Protein AF-A0A1Y2T6R1-F1 (afdb_monomer_lite)

Structure (mmCIF, N/CA/C/O backbone):
data_AF-A0A1Y2T6R1-F1
#
_entry.id   AF-A0A1Y2T6R1-F1
#
loop_
_atom_site.group_PDB
_atom_site.id
_atom_site.type_symbol
_atom_site.label_atom_id
_atom_site.label_alt_id
_atom_site.label_comp_id
_atom_site.label_asym_id
_atom_site.label_entity_id
_atom_site.label_seq_id
_atom_site.pdbx_PDB_ins_code
_atom_site.Cartn_x
_atom_site.Cartn_y
_atom_site.Cartn_z
_atom_site.occupancy
_atom_site.B_iso_or_equiv
_atom_site.auth_seq_id
_atom_site.auth_comp_id
_atom_site.auth_asym_id
_atom_site.auth_atom_id
_atom_site.pdbx_PDB_model_num
ATOM 1 N N . MET A 1 1 ? 5.735 -2.451 0.780 1.00 89.56 1 MET A N 1
ATOM 2 C CA . MET A 1 1 ? 5.004 -1.271 1.290 1.00 89.56 1 MET A CA 1
ATOM 3 C C . MET A 1 1 ? 5.163 -1.258 2.793 1.00 89.56 1 MET A C 1
ATOM 5 O O . MET A 1 1 ? 5.320 -2.333 3.356 1.00 89.56 1 MET A O 1
ATOM 9 N N . VAL A 1 2 ? 5.166 -0.090 3.422 1.00 95.00 2 VAL A N 1
ATOM 10 C CA . VAL A 1 2 ? 5.354 0.061 4.871 1.00 95.00 2 VAL A CA 1
ATOM 11 C C . VAL A 1 2 ? 4.473 1.186 5.403 1.00 95.00 2 VAL A C 1
ATOM 13 O O . VAL A 1 2 ? 4.081 2.074 4.646 1.00 95.00 2 VAL A O 1
ATOM 16 N N . ARG A 1 3 ? 4.182 1.149 6.702 1.00 96.81 3 ARG A N 1
ATOM 17 C CA . ARG A 1 3 ? 3.617 2.287 7.428 1.00 96.81 3 ARG A CA 1
ATOM 18 C C . ARG A 1 3 ? 4.746 3.269 7.752 1.00 96.81 3 ARG A C 1
ATOM 20 O O . ARG A 1 3 ? 5.763 2.858 8.306 1.00 96.81 3 ARG A O 1
ATOM 27 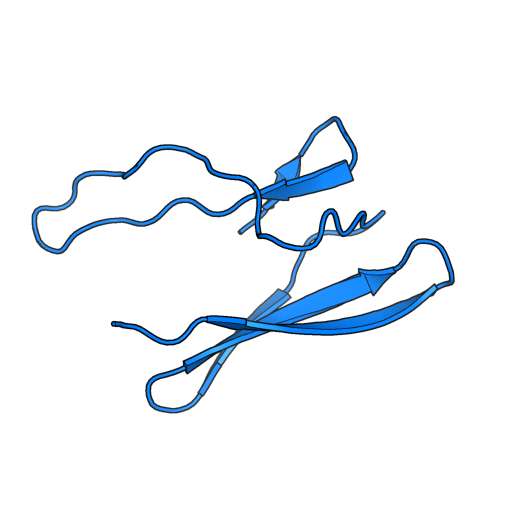N N . GLY A 1 4 ? 4.574 4.537 7.400 1.00 97.06 4 GLY A N 1
ATOM 28 C CA . GLY A 1 4 ? 5.487 5.620 7.764 1.00 97.06 4 GLY A CA 1
ATOM 29 C C . GLY A 1 4 ? 5.290 6.102 9.204 1.00 97.06 4 GLY A C 1
ATOM 30 O O . GLY A 1 4 ? 4.339 5.721 9.888 1.00 97.06 4 GLY A O 1
ATOM 31 N N . THR A 1 5 ? 6.177 6.983 9.665 1.00 96.75 5 THR A N 1
ATOM 32 C CA . THR A 1 5 ? 6.072 7.632 10.988 1.00 96.75 5 THR A CA 1
ATOM 33 C C . THR A 1 5 ? 4.904 8.613 11.083 1.00 96.75 5 THR A C 1
ATOM 35 O O . THR A 1 5 ? 4.454 8.916 12.179 1.00 96.75 5 THR A O 1
ATOM 38 N N . ASN A 1 6 ? 4.394 9.076 9.942 1.00 96.94 6 ASN A N 1
ATOM 39 C CA . ASN A 1 6 ? 3.197 9.906 9.820 1.00 96.94 6 ASN A CA 1
ATOM 40 C C . ASN A 1 6 ? 1.924 9.078 9.555 1.00 96.94 6 ASN A C 1
ATOM 42 O O . ASN A 1 6 ? 0.936 9.618 9.069 1.00 96.94 6 ASN A O 1
ATOM 46 N N . ASP A 1 7 ? 1.962 7.762 9.757 1.00 97.75 7 ASP A N 1
ATOM 47 C CA . ASP A 1 7 ? 0.855 6.821 9.520 1.00 97.75 7 ASP A CA 1
ATOM 48 C C . ASP A 1 7 ? 0.460 6.646 8.046 1.00 97.75 7 ASP A C 1
ATOM 50 O O . ASP A 1 7 ? -0.463 5.889 7.738 1.00 97.75 7 ASP A O 1
ATOM 54 N N . GLY A 1 8 ? 1.165 7.314 7.129 1.00 97.06 8 GLY A N 1
ATOM 55 C CA . GLY A 1 8 ? 0.988 7.156 5.691 1.00 97.06 8 GLY A CA 1
ATOM 56 C C . GLY A 1 8 ? 1.482 5.796 5.210 1.00 97.06 8 GLY A C 1
ATOM 57 O O . GLY A 1 8 ? 2.310 5.137 5.846 1.00 97.06 8 GLY A O 1
ATOM 58 N N . ILE A 1 9 ? 0.980 5.371 4.058 1.00 95.88 9 ILE A N 1
ATOM 59 C CA . ILE A 1 9 ? 1.362 4.108 3.432 1.00 95.88 9 ILE A CA 1
ATOM 60 C C . ILE A 1 9 ? 2.392 4.416 2.349 1.00 95.88 9 ILE A C 1
ATOM 62 O O . ILE A 1 9 ? 2.091 5.122 1.393 1.00 95.88 9 ILE A O 1
ATOM 66 N N . PHE A 1 10 ? 3.593 3.855 2.457 1.00 95.38 10 PHE A N 1
ATOM 67 C CA . PHE A 1 10 ? 4.684 4.112 1.517 1.00 95.38 10 PHE A CA 1
ATOM 68 C C . PHE A 1 10 ? 5.046 2.868 0.718 1.00 95.38 10 PHE A C 1
ATOM 70 O O . PHE A 1 10 ? 5.043 1.738 1.221 1.00 95.38 10 PHE A O 1
ATOM 77 N N . LEU A 1 11 ? 5.404 3.074 -0.543 1.00 92.25 11 LEU A N 1
ATOM 78 C CA . LEU A 1 11 ? 5.884 2.044 -1.449 1.00 92.25 11 LEU A CA 1
ATOM 79 C C . LEU A 1 11 ? 7.267 2.427 -1.982 1.00 92.25 11 LEU A C 1
ATOM 81 O O . LEU A 1 11 ? 7.554 3.595 -2.215 1.00 92.25 11 LEU A O 1
ATOM 85 N N . ASN A 1 12 ? 8.114 1.426 -2.186 1.00 93.62 12 ASN A N 1
ATOM 86 C CA . ASN A 1 12 ? 9.371 1.561 -2.908 1.00 93.62 12 ASN A CA 1
ATOM 87 C C . ASN A 1 12 ? 9.427 0.428 -3.931 1.00 93.62 12 ASN A C 1
ATOM 89 O O . ASN A 1 12 ? 8.933 -0.676 -3.673 1.00 93.62 12 ASN A O 1
ATOM 93 N N . VAL A 1 13 ? 9.948 0.721 -5.114 1.00 90.44 13 VAL A N 1
ATOM 94 C CA . VAL A 1 13 ? 9.900 -0.172 -6.268 1.00 90.44 13 VAL A CA 1
ATOM 95 C C . VAL A 1 13 ? 11.314 -0.423 -6.719 1.00 90.44 13 VAL A C 1
ATOM 97 O O . VAL A 1 13 ? 12.058 0.518 -6.964 1.00 90.44 13 VAL A O 1
ATOM 100 N N . ARG A 1 14 ? 11.668 -1.697 -6.844 1.00 93.25 14 ARG A N 1
ATOM 101 C CA . ARG A 1 14 ? 12.933 -2.089 -7.443 1.00 93.25 14 ARG A CA 1
ATOM 102 C C . ARG A 1 14 ? 12.728 -2.337 -8.931 1.00 93.25 14 ARG A C 1
ATOM 104 O O . ARG A 1 14 ? 11.836 -3.105 -9.301 1.00 93.25 14 ARG A O 1
ATOM 111 N N . ASP A 1 15 ? 13.516 -1.675 -9.764 1.00 91.56 15 ASP A N 1
ATOM 112 C CA . ASP A 1 15 ? 13.524 -1.903 -11.206 1.00 91.56 15 ASP A CA 1
ATOM 113 C C . ASP A 1 15 ? 14.243 -3.231 -11.561 1.00 91.56 15 ASP A C 1
ATOM 115 O O . ASP A 1 15 ? 14.883 -3.848 -10.698 1.00 91.56 15 ASP A O 1
ATOM 119 N N . PRO A 1 16 ? 14.160 -3.712 -12.818 1.00 93.38 16 PRO A N 1
ATOM 120 C CA . PRO A 1 16 ? 14.854 -4.933 -13.239 1.00 93.38 16 PRO A CA 1
ATOM 121 C C . PRO A 1 16 ? 16.387 -4.857 -13.166 1.00 93.38 16 PRO A C 1
ATOM 123 O O . PRO A 1 16 ? 17.040 -5.895 -13.116 1.00 93.38 16 PRO A O 1
ATOM 126 N N . ARG A 1 17 ? 16.967 -3.649 -13.153 1.00 95.75 17 ARG A N 1
ATOM 127 C CA . ARG A 1 17 ? 18.415 -3.409 -13.002 1.00 95.75 17 ARG A CA 1
ATOM 128 C C . ARG A 1 17 ? 18.844 -3.393 -11.534 1.00 95.75 17 ARG A C 1
ATOM 130 O O . ARG A 1 17 ? 20.026 -3.277 -11.227 1.00 95.75 17 ARG A O 1
ATOM 137 N N . GLY A 1 18 ? 17.885 -3.536 -10.627 1.00 95.56 18 GLY A N 1
ATOM 138 C CA . GLY A 1 18 ? 18.098 -3.637 -9.202 1.00 95.56 18 GLY A CA 1
ATOM 139 C C . GLY A 1 18 ? 18.109 -2.312 -8.446 1.00 95.56 18 GLY A C 1
ATOM 140 O O . GLY A 1 18 ? 18.412 -2.339 -7.251 1.00 95.56 18 GLY A O 1
ATOM 141 N N . GLN A 1 19 ? 17.763 -1.200 -9.095 1.00 97.31 19 GLN A N 1
ATOM 142 C CA . GLN A 1 19 ? 17.709 0.131 -8.494 1.00 97.31 19 GLN A CA 1
ATOM 143 C C . GLN A 1 19 ? 16.371 0.369 -7.801 1.00 97.31 19 GLN A C 1
ATOM 145 O O . GLN A 1 19 ? 15.316 0.000 -8.316 1.00 97.31 19 GLN A O 1
ATOM 150 N N . TRP A 1 20 ? 16.411 0.997 -6.629 1.00 95.56 20 TRP A N 1
ATOM 151 C CA . TRP A 1 20 ? 15.212 1.422 -5.912 1.00 95.56 20 TRP A CA 1
ATOM 152 C C . TRP A 1 20 ? 14.760 2.799 -6.397 1.00 95.56 20 TRP A C 1
ATOM 154 O O . TRP A 1 20 ? 15.572 3.710 -6.517 1.00 95.56 20 TRP A O 1
ATOM 164 N N . SER A 1 21 ? 13.455 2.973 -6.602 1.00 93.88 21 SER A N 1
ATOM 165 C CA . SER A 1 21 ? 12.850 4.250 -7.002 1.00 93.88 21 SER A CA 1
ATOM 166 C C . SER A 1 21 ? 12.881 5.325 -5.910 1.00 93.88 21 SER A C 1
ATOM 168 O O . SER A 1 21 ? 12.539 6.473 -6.175 1.00 93.88 21 SER A O 1
ATOM 170 N N . GLY A 1 22 ? 13.217 4.947 -4.674 1.00 96.81 22 GLY A N 1
ATOM 171 C CA . GLY A 1 22 ? 12.948 5.751 -3.487 1.00 96.81 22 GLY A CA 1
ATOM 172 C C . GLY A 1 22 ? 11.529 5.523 -2.960 1.00 96.81 22 GLY A C 1
ATOM 173 O O . GLY A 1 22 ? 10.688 4.894 -3.611 1.00 96.81 22 GLY A O 1
ATOM 174 N N . TRP A 1 23 ? 11.281 5.995 -1.738 1.00 95.50 23 TRP A N 1
ATOM 175 C CA . TRP A 1 23 ? 9.978 5.874 -1.088 1.00 95.50 23 TRP A CA 1
ATOM 176 C C . TRP A 1 23 ? 9.002 6.916 -1.629 1.00 95.50 23 TRP A C 1
ATOM 178 O O . TRP A 1 23 ? 9.313 8.102 -1.691 1.00 95.50 23 TRP A O 1
ATOM 188 N N . THR A 1 24 ? 7.797 6.480 -1.975 1.00 95.12 24 THR A N 1
ATOM 189 C CA . THR A 1 24 ? 6.698 7.356 -2.388 1.00 95.12 24 THR A CA 1
ATOM 190 C C . THR A 1 24 ? 5.433 6.961 -1.642 1.00 95.12 24 THR A C 1
ATOM 192 O O . THR A 1 24 ? 5.181 5.772 -1.425 1.00 95.12 24 THR A O 1
ATOM 195 N N . GLU A 1 25 ? 4.646 7.949 -1.224 1.00 94.81 25 GLU A N 1
ATOM 196 C CA . GLU A 1 25 ? 3.350 7.703 -0.593 1.00 94.81 25 GLU A CA 1
ATOM 197 C C . GLU A 1 25 ? 2.380 7.083 -1.612 1.00 94.81 25 GLU A C 1
ATOM 199 O O . GLU A 1 25 ? 2.330 7.477 -2.780 1.00 94.81 25 GLU A O 1
ATOM 204 N N . VAL A 1 26 ? 1.627 6.072 -1.183 1.00 92.81 26 VAL A N 1
ATOM 205 C CA . VAL A 1 26 ? 0.550 5.483 -1.979 1.00 92.81 26 VAL A CA 1
ATOM 206 C C . VAL A 1 26 ? -0.542 6.549 -2.162 1.00 92.81 26 VAL A C 1
ATOM 208 O O . VAL A 1 26 ? -0.990 7.126 -1.169 1.00 92.81 26 VAL A O 1
ATOM 211 N N . PRO A 1 27 ? -1.005 6.819 -3.399 1.00 90.25 27 PRO A N 1
ATOM 212 C CA . PRO A 1 27 ? -2.062 7.799 -3.639 1.00 90.25 27 PRO A CA 1
ATOM 213 C C . PRO A 1 27 ? -3.344 7.501 -2.851 1.00 90.25 27 PRO A C 1
ATOM 215 O O . PRO A 1 27 ? -3.690 6.341 -2.631 1.00 90.25 27 PRO A O 1
ATOM 218 N N . GLY A 1 28 ? -4.070 8.556 -2.474 1.00 88.81 28 GLY A N 1
ATOM 219 C CA . GLY A 1 28 ? -5.330 8.460 -1.723 1.00 88.81 28 GLY A CA 1
ATOM 220 C C . GLY A 1 28 ? -5.240 8.897 -0.260 1.00 88.81 28 GLY A C 1
ATOM 221 O O . GLY A 1 28 ? -6.249 8.846 0.431 1.00 88.81 28 GLY A O 1
ATOM 222 N N . GLN A 1 29 ? -4.062 9.337 0.208 1.00 92.06 29 GLN A N 1
ATOM 223 C CA . GLN A 1 29 ? -3.851 9.913 1.550 1.00 92.06 29 GLN A CA 1
ATOM 224 C C . GLN A 1 29 ? -4.309 9.001 2.708 1.00 92.06 29 GLN A C 1
ATOM 226 O O . GLN A 1 29 ? -4.608 9.470 3.807 1.00 92.06 29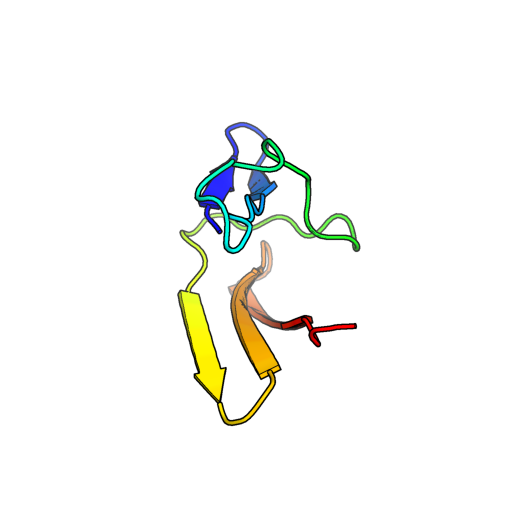 GLN A O 1
ATOM 231 N N . GLY A 1 30 ? -4.355 7.687 2.465 1.00 93.12 30 GLY A N 1
ATOM 232 C CA . GLY A 1 30 ? -4.791 6.700 3.444 1.00 93.12 30 GLY A CA 1
ATOM 233 C C . GLY A 1 30 ? -3.837 6.623 4.633 1.00 93.12 30 GLY A C 1
ATOM 234 O O . GLY A 1 30 ? -2.617 6.550 4.464 1.00 93.12 30 GLY A O 1
ATOM 235 N N . ARG A 1 31 ? -4.406 6.598 5.839 1.00 96.75 31 ARG A N 1
ATOM 236 C CA . ARG A 1 31 ? -3.678 6.388 7.092 1.00 96.75 31 ARG A CA 1
ATOM 237 C C . ARG A 1 31 ? -3.993 5.013 7.648 1.00 96.75 31 ARG A C 1
ATOM 239 O O . ARG A 1 31 ? -5.120 4.533 7.539 1.00 96.75 31 ARG A O 1
ATOM 246 N N . THR A 1 32 ? -3.001 4.381 8.260 1.00 97.25 32 THR A N 1
ATOM 247 C CA . THR A 1 32 ? -3.190 3.084 8.907 1.00 97.25 32 THR A CA 1
ATOM 248 C C . THR A 1 32 ? -2.452 3.024 10.241 1.00 97.25 32 THR A C 1
ATOM 250 O O . THR A 1 32 ? -1.293 3.429 10.318 1.00 97.25 32 THR A O 1
ATOM 253 N N . PRO A 1 33 ? -3.069 2.499 11.316 1.00 97.44 33 PRO A N 1
ATOM 254 C CA . PRO A 1 33 ? -2.375 2.236 12.574 1.00 97.44 33 PRO A CA 1
ATOM 255 C C . PRO A 1 33 ? -1.552 0.935 12.536 1.00 97.44 33 PRO A C 1
ATOM 257 O O . PRO A 1 33 ? -0.883 0.611 13.511 1.00 97.44 33 PRO A O 1
ATOM 260 N N . SER A 1 34 ? -1.613 0.163 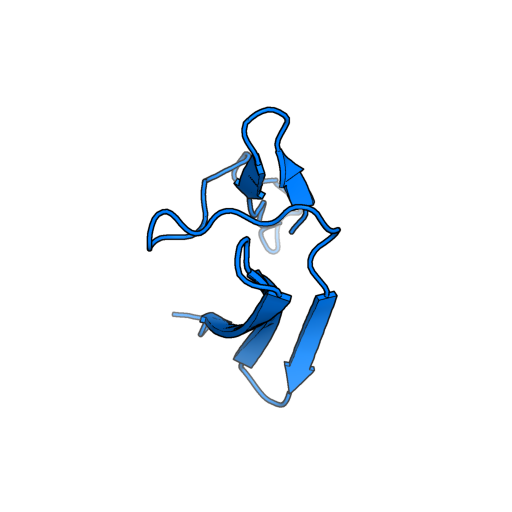11.446 1.00 96.69 34 SER A N 1
ATOM 261 C CA . SER A 1 34 ? -1.044 -1.185 11.350 1.00 96.69 34 SER A CA 1
ATOM 262 C C . SER A 1 34 ? -0.106 -1.324 10.150 1.00 96.69 34 SER A C 1
ATOM 264 O O . SER A 1 34 ? -0.124 -0.518 9.224 1.00 96.69 34 SER A O 1
ATOM 266 N N . GLY A 1 35 ? 0.730 -2.363 10.157 1.00 95.19 35 GLY A N 1
ATOM 267 C CA . GLY A 1 35 ? 1.523 -2.710 8.981 1.00 95.19 35 GLY A CA 1
ATOM 268 C C . GLY A 1 35 ? 0.621 -3.098 7.796 1.00 95.19 35 GLY A C 1
ATOM 269 O O . GLY A 1 35 ? -0.341 -3.842 8.000 1.00 95.19 35 GLY A O 1
ATOM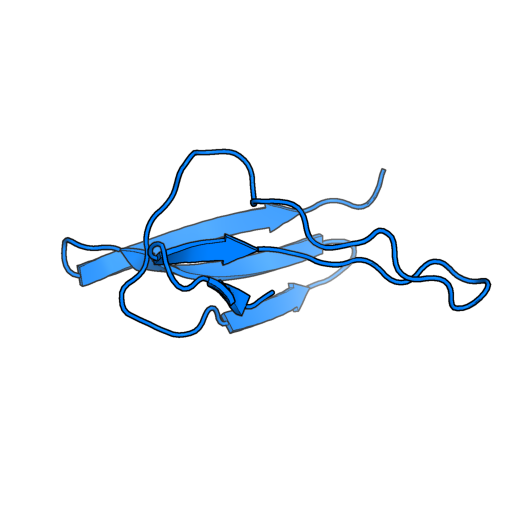 270 N N . PRO A 1 36 ? 0.903 -2.622 6.570 1.00 94.88 36 PRO A N 1
ATOM 271 C CA . PRO A 1 36 ? 0.188 -3.069 5.380 1.00 94.88 36 PRO A CA 1
ATOM 272 C C . PRO A 1 36 ? 0.488 -4.534 5.038 1.00 94.88 36 PRO A C 1
ATOM 274 O O . PRO A 1 36 ? 1.630 -4.975 5.166 1.00 94.88 36 PRO A O 1
ATOM 277 N N . SER A 1 37 ? -0.503 -5.252 4.501 1.00 95.75 37 SER A N 1
ATOM 278 C CA . SER A 1 37 ? -0.318 -6.590 3.919 1.00 95.75 37 SER A CA 1
ATOM 279 C C . SER A 1 37 ? -0.413 -6.535 2.394 1.00 95.75 37 SER A C 1
ATOM 281 O O . SER A 1 37 ? -1.380 -6.006 1.846 1.00 95.75 37 SER A O 1
ATOM 283 N N . GLY A 1 38 ? 0.607 -7.048 1.702 1.00 91.88 38 GLY A N 1
ATOM 284 C CA . GLY A 1 38 ? 0.673 -7.079 0.240 1.00 91.88 38 GLY A CA 1
ATOM 285 C C . GLY A 1 38 ? 0.510 -8.496 -0.300 1.00 91.88 38 GLY A C 1
ATOM 286 O O . GLY A 1 38 ? 1.239 -9.393 0.115 1.00 91.88 38 GLY A O 1
ATOM 287 N N . VAL A 1 39 ? -0.391 -8.686 -1.263 1.00 93.00 39 VAL A N 1
ATOM 288 C CA . VAL A 1 39 ? -0.622 -9.975 -1.929 1.00 93.00 39 VAL A CA 1
ATOM 289 C C . VAL A 1 39 ? -0.549 -9.782 -3.436 1.00 93.00 39 VAL A C 1
ATOM 291 O O . VAL A 1 39 ? -1.178 -8.884 -3.995 1.00 93.00 39 VAL A O 1
ATOM 294 N N . ARG A 1 40 ? 0.221 -10.631 -4.119 1.00 92.25 40 ARG A N 1
ATOM 295 C CA . ARG A 1 40 ? 0.209 -10.681 -5.581 1.00 92.25 40 ARG A CA 1
ATOM 296 C C . ARG A 1 40 ? -0.844 -11.679 -6.042 1.00 92.25 40 ARG A C 1
ATOM 298 O O . ARG A 1 40 ? -0.818 -12.831 -5.624 1.00 92.25 40 ARG A O 1
ATOM 305 N N . PHE A 1 41 ? -1.707 -11.247 -6.952 1.00 92.25 41 PHE A N 1
ATOM 306 C CA . PHE A 1 41 ? -2.643 -12.118 -7.649 1.00 92.25 41 PHE A CA 1
ATOM 307 C C . PHE A 1 41 ? -2.646 -11.737 -9.130 1.00 92.25 41 PHE A C 1
ATOM 309 O O . PHE A 1 41 ? -2.881 -10.579 -9.477 1.00 92.25 41 PHE A O 1
ATOM 316 N N . ALA A 1 42 ? -2.307 -12.701 -9.988 1.00 91.31 42 ALA A N 1
ATOM 317 C CA . ALA A 1 42 ? -2.025 -12.479 -11.406 1.00 91.31 42 ALA A CA 1
ATOM 318 C C . ALA A 1 42 ? -0.974 -11.360 -11.645 1.00 91.31 42 ALA A C 1
ATOM 320 O O . ALA A 1 42 ? 0.143 -11.388 -11.104 1.00 91.31 42 ALA A O 1
ATOM 321 N N . ASP A 1 43 ? -1.315 -10.380 -12.476 1.00 89.12 43 ASP A N 1
ATOM 322 C CA . ASP A 1 43 ? -0.508 -9.218 -12.855 1.00 89.12 43 ASP A CA 1
ATOM 323 C C . ASP A 1 43 ? -0.667 -8.024 -11.893 1.00 89.12 43 ASP A C 1
ATOM 325 O O . ASP A 1 43 ? -0.069 -6.964 -12.101 1.00 89.12 43 ASP A O 1
ATOM 329 N N . ARG A 1 44 ? -1.431 -8.200 -10.808 1.00 90.25 44 ARG A N 1
ATOM 330 C CA . ARG A 1 44 ? -1.796 -7.138 -9.867 1.00 90.25 44 ARG A CA 1
ATOM 331 C C . ARG A 1 44 ? -1.182 -7.355 -8.491 1.00 90.25 44 ARG A C 1
ATOM 333 O O . ARG A 1 44 ? -1.066 -8.477 -7.993 1.00 90.25 44 ARG A O 1
ATOM 340 N N . LEU A 1 45 ? -0.809 -6.246 -7.860 1.00 89.69 45 LEU A N 1
ATOM 341 C CA . LEU A 1 45 ? -0.441 -6.203 -6.450 1.00 89.69 45 LEU A CA 1
ATOM 342 C C . LEU A 1 45 ? -1.601 -5.591 -5.667 1.00 89.69 45 LEU A C 1
ATOM 344 O O . LEU A 1 45 ? -1.916 -4.415 -5.849 1.00 89.69 45 LEU A O 1
ATOM 348 N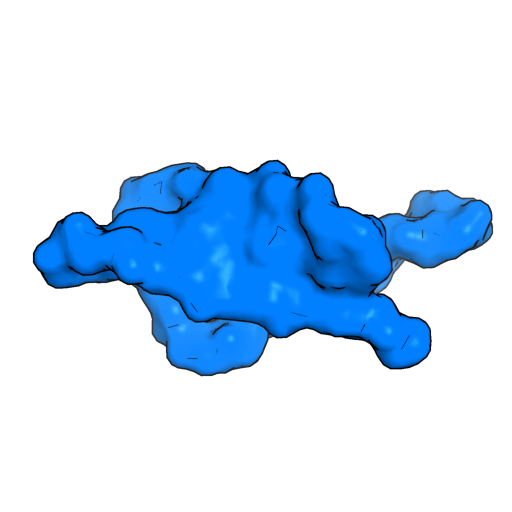 N . TYR A 1 46 ? -2.207 -6.390 -4.799 1.00 92.62 46 TYR A N 1
ATOM 349 C CA . TYR A 1 46 ? -3.231 -5.962 -3.860 1.00 92.62 46 TYR A CA 1
ATOM 350 C C . TYR A 1 46 ? -2.578 -5.556 -2.550 1.00 92.62 46 TYR A C 1
ATOM 352 O O . TYR A 1 46 ? -1.660 -6.218 -2.059 1.00 92.62 46 TYR A O 1
ATOM 360 N N . LEU A 1 47 ? -3.073 -4.467 -1.985 1.00 92.38 47 LEU A N 1
ATOM 361 C CA . LEU A 1 47 ? -2.724 -4.001 -0.660 1.00 92.38 47 LEU A CA 1
ATOM 362 C C . LEU A 1 47 ? -3.962 -4.067 0.224 1.00 92.38 47 LEU A C 1
ATOM 364 O O . LEU A 1 47 ? -5.029 -3.640 -0.207 1.00 92.38 47 LEU A O 1
ATOM 368 N N . PHE A 1 48 ? -3.794 -4.540 1.453 1.00 95.50 48 PHE A N 1
ATOM 369 C CA . PHE A 1 48 ? -4.809 -4.508 2.497 1.00 95.50 48 PHE A CA 1
ATOM 370 C C . PHE A 1 48 ? -4.276 -3.758 3.712 1.00 95.50 48 PHE A C 1
ATOM 372 O O . PHE A 1 48 ? -3.135 -3.972 4.138 1.00 95.50 48 PHE A O 1
ATOM 379 N N . VAL A 1 49 ? -5.105 -2.883 4.271 1.00 96.62 49 VAL A N 1
ATOM 380 C CA . VAL A 1 49 ? -4.802 -2.127 5.489 1.00 96.62 49 VAL A CA 1
ATOM 381 C C . VAL A 1 49 ? -6.025 -2.063 6.387 1.00 96.62 49 VAL A C 1
ATOM 383 O O . VAL A 1 49 ? -7.159 -2.068 5.910 1.00 96.62 49 VAL A O 1
ATOM 386 N N . ARG A 1 50 ? -5.783 -1.947 7.692 1.00 97.88 50 ARG A N 1
ATOM 387 C CA . ARG A 1 50 ? -6.798 -1.481 8.636 1.00 97.88 50 ARG A CA 1
ATOM 388 C C . ARG A 1 50 ? -6.831 0.048 8.598 1.00 97.88 50 ARG A C 1
ATOM 390 O O . ARG A 1 50 ? -5.770 0.664 8.717 1.00 97.88 50 ARG A O 1
ATOM 397 N N . GLY A 1 51 ? -8.004 0.642 8.416 1.00 97.12 51 GLY A N 1
ATOM 398 C CA . GLY A 1 51 ? -8.224 2.083 8.517 1.00 97.12 51 GLY A CA 1
ATOM 399 C C . GLY A 1 51 ? -8.228 2.563 9.967 1.00 97.12 51 GLY A C 1
ATOM 400 O O . GLY A 1 51 ? -8.224 1.769 10.910 1.00 97.12 51 GLY A O 1
ATOM 401 N N . THR A 1 52 ? -8.231 3.879 10.164 1.00 96.69 52 THR A N 1
ATOM 402 C CA . THR A 1 52 ? -8.315 4.490 11.504 1.00 96.69 52 THR A CA 1
ATOM 403 C C . THR A 1 52 ? -9.665 4.251 12.185 1.00 96.69 52 THR A C 1
ATOM 405 O O . THR A 1 52 ? -9.765 4.372 13.400 1.00 96.69 52 THR A O 1
ATOM 408 N N . ASP A 1 53 ? -10.681 3.869 11.418 1.00 97.62 53 ASP A N 1
ATOM 409 C CA . ASP A 1 53 ? -12.018 3.470 11.863 1.00 97.62 53 ASP A CA 1
ATOM 410 C C . ASP A 1 53 ? -12.158 1.948 12.082 1.00 97.62 53 ASP A C 1
ATOM 412 O O . ASP A 1 53 ? -13.256 1.445 12.300 1.00 97.62 53 ASP A O 1
ATOM 416 N N . ASN A 1 54 ? -11.046 1.206 12.039 1.00 97.69 54 ASN A N 1
ATOM 417 C CA . ASN A 1 54 ? -10.978 -0.258 12.084 1.00 97.69 54 ASN A CA 1
ATOM 418 C C . ASN A 1 54 ? -11.595 -1.000 10.882 1.00 97.69 54 ASN A C 1
ATOM 420 O O . ASN A 1 54 ? -11.599 -2.232 10.889 1.00 97.69 54 ASN A O 1
ATOM 424 N N . GLY A 1 55 ? -12.032 -0.305 9.827 1.00 98.06 55 GLY A N 1
ATOM 425 C CA . GLY A 1 55 ? -12.422 -0.936 8.567 1.00 98.06 55 GLY A CA 1
ATOM 426 C C . GLY A 1 55 ? -11.229 -1.566 7.838 1.00 98.06 55 GLY A C 1
ATOM 427 O O . GLY A 1 55 ? -10.080 -1.170 8.043 1.00 98.06 55 GLY A O 1
ATOM 428 N N . ILE A 1 56 ? -11.483 -2.548 6.967 1.00 97.19 56 ILE A N 1
ATOM 429 C CA . ILE A 1 56 ? -10.457 -3.115 6.078 1.00 97.19 56 ILE A CA 1
ATOM 430 C C . ILE A 1 56 ? -10.596 -2.495 4.694 1.00 97.19 56 ILE A C 1
ATOM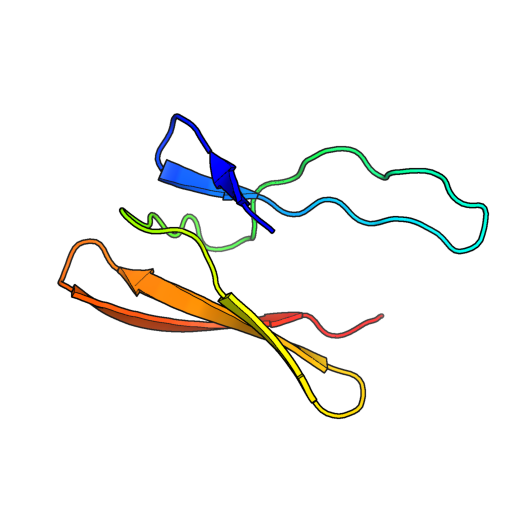 432 O O . ILE A 1 56 ? -11.646 -2.585 4.062 1.00 97.19 56 ILE A O 1
ATOM 436 N N . TYR A 1 57 ? -9.509 -1.904 4.211 1.00 95.75 57 TYR A N 1
ATOM 437 C CA . TYR A 1 57 ? -9.454 -1.219 2.926 1.00 95.75 57 TYR A CA 1
ATOM 438 C C . TYR A 1 57 ? -8.485 -1.915 1.992 1.00 95.75 57 TYR A C 1
ATOM 440 O O . TYR A 1 57 ? -7.462 -2.454 2.427 1.00 95.75 57 TYR A O 1
ATOM 448 N N . THR A 1 58 ? -8.787 -1.851 0.696 1.00 94.12 58 THR A N 1
ATOM 449 C CA . THR A 1 58 ? -7.901 -2.351 -0.346 1.00 94.12 58 THR A CA 1
ATOM 450 C C . THR A 1 58 ? -7.598 -1.298 -1.398 1.00 94.12 58 THR A C 1
ATOM 452 O O . THR A 1 58 ? -8.442 -0.477 -1.750 1.00 94.12 58 THR A O 1
ATOM 455 N N . THR A 1 59 ? -6.375 -1.340 -1.913 1.00 91.56 59 THR A N 1
ATOM 456 C CA . THR A 1 59 ? -5.999 -0.657 -3.149 1.00 91.56 59 THR A CA 1
ATOM 457 C C . THR A 1 59 ? -5.209 -1.617 -4.022 1.00 91.56 59 THR A C 1
ATOM 459 O O . THR A 1 59 ? -4.566 -2.550 -3.532 1.00 91.56 59 THR A O 1
ATOM 462 N N . VAL A 1 60 ? -5.270 -1.399 -5.330 1.00 90.50 60 VAL A N 1
ATOM 463 C CA . VAL A 1 60 ? -4.613 -2.243 -6.319 1.00 90.50 60 VAL A CA 1
ATOM 464 C C . VAL A 1 60 ? -3.614 -1.419 -7.105 1.00 90.50 60 VAL A C 1
ATOM 466 O O . VAL A 1 60 ? -3.915 -0.337 -7.607 1.00 90.50 60 VAL A O 1
ATOM 469 N N . ARG A 1 61 ? -2.408 -1.959 -7.243 1.00 82.75 61 ARG A N 1
ATOM 470 C CA . ARG A 1 61 ? -1.421 -1.448 -8.180 1.00 82.75 61 ARG A CA 1
ATOM 471 C C . ARG A 1 61 ? -1.339 -2.390 -9.368 1.00 82.75 61 ARG A C 1
ATOM 473 O O . ARG A 1 61 ? -0.967 -3.556 -9.224 1.00 82.75 61 ARG A O 1
ATOM 480 N N . THR A 1 62 ? -1.636 -1.858 -10.542 1.00 79.00 62 THR A N 1
ATOM 481 C CA . THR A 1 62 ? -1.313 -2.488 -11.819 1.00 79.00 62 THR A CA 1
ATOM 482 C C . THR A 1 62 ? 0.104 -2.085 -12.227 1.00 79.00 62 THR A C 1
ATOM 484 O O . THR A 1 62 ? 0.559 -0.970 -11.943 1.00 79.00 62 THR A O 1
ATOM 487 N N . ARG A 1 63 ? 0.846 -2.999 -12.859 1.00 65.75 63 ARG A N 1
ATOM 488 C CA . ARG A 1 63 ? 2.013 -2.580 -13.642 1.00 65.75 63 ARG A CA 1
ATOM 489 C C . ARG A 1 63 ? 1.477 -1.864 -14.885 1.00 65.75 63 ARG A C 1
ATOM 491 O O . ARG A 1 63 ? 0.563 -2.382 -15.518 1.00 65.75 63 ARG A O 1
ATOM 498 N N . ARG A 1 64 ? 1.988 -0.665 -15.163 1.00 60.09 64 ARG A N 1
ATOM 499 C CA . ARG A 1 64 ? 1.902 -0.093 -16.509 1.00 60.09 64 ARG A CA 1
ATOM 500 C C . ARG A 1 64 ? 2.996 -0.714 -17.361 1.00 60.09 64 ARG A C 1
ATOM 502 O O . ARG A 1 64 ? 4.056 -1.028 -16.767 1.00 60.09 64 ARG A O 1
#

pLDDT: mean 93.01, std 6.45, range [60.09, 98.06]

Secondary structure (DSSP, 8-state):
-EE-TTSBEEE--B-TTS-B---EEPTT--B-SS--EEEEETTEEEEEEE-TTS-EEEEEEE--

Foldseek 3Di:
DFQDPVQFDWDWDADPVGDIPDIDTDPDRFGAPDTWDWDDDDQKIKIWGQGPVRDIDIDIDGDD

Sequence (64 aa):
MVRGTNDGIFLNVRDPRGQWSGWTEVPGQGRTPSGPSGVRFADRLYLFVRGTDNGIYTTVRTRR

Organism: Symbiobacterium thermophilum (NCBI:txid2734)

Radius of gyration: 12.17 Å; chains: 1; bounding box: 31×22×29 Å